Protein AF-A0A534A639-F1 (afdb_monomer_lite)

Foldseek 3Di:
DPDPLQQDEDEEEAEDDPPCLVVLVVVVVVQVPDPSYHYPYYHYDDSVD

Sequence (49 aa):
MPNSRNGSTISLALQGGGAHGAFTWGVLDRLLEEPSIGFDGISATSSGA

Radius of gyration: 13.2 Å; chains: 1; bounding box: 32×17×35 Å

Secondary structure (DSSP, 8-state):
-----PPEEEEEEE---GGGHHHHHHHHHHHHT-TTEEEEEEEE-GGG-

pLDDT: mean 77.42, std 12.9, range [45.44, 90.69]

Structure (mmCIF, N/CA/C/O backbone):
data_AF-A0A534A639-F1
#
_entry.id   AF-A0A534A639-F1
#
loop_
_atom_site.group_PDB
_atom_site.id
_atom_site.type_symbol
_atom_site.label_atom_id
_atom_site.label_alt_id
_atom_site.label_comp_id
_atom_site.label_asym_id
_atom_site.label_entity_id
_atom_site.label_seq_id
_atom_site.pdbx_PDB_ins_code
_atom_site.Cartn_x
_atom_site.Cartn_y
_atom_site.Cartn_z
_atom_site.occupancy
_atom_site.B_iso_or_equiv
_atom_site.auth_seq_id
_atom_site.auth_comp_id
_atom_site.auth_asym_id
_atom_site.auth_atom_id
_atom_site.pdbx_PDB_model_num
ATOM 1 N N . MET A 1 1 ? -23.533 3.264 22.567 1.00 46.25 1 MET A N 1
ATOM 2 C CA . MET A 1 1 ? -22.213 2.636 22.778 1.00 46.25 1 MET A CA 1
ATOM 3 C C . MET A 1 1 ? -21.297 3.146 21.680 1.00 46.25 1 MET A C 1
ATOM 5 O O . MET A 1 1 ? -21.694 3.022 20.527 1.00 46.25 1 MET A O 1
ATOM 9 N N . PRO A 1 2 ? -20.172 3.815 21.982 1.00 45.44 2 PRO A N 1
ATOM 10 C CA . PRO A 1 2 ? -19.243 4.228 20.937 1.00 45.44 2 PRO A CA 1
ATOM 11 C C . PRO A 1 2 ? -18.713 2.970 20.244 1.00 45.44 2 PRO A C 1
ATOM 13 O O . PRO A 1 2 ? -18.321 2.013 20.909 1.00 45.44 2 PRO A O 1
ATOM 16 N N . ASN A 1 3 ? -18.804 2.957 18.915 1.00 51.25 3 ASN A N 1
ATOM 17 C CA . ASN A 1 3 ? -18.410 1.846 18.058 1.00 51.25 3 ASN A CA 1
ATO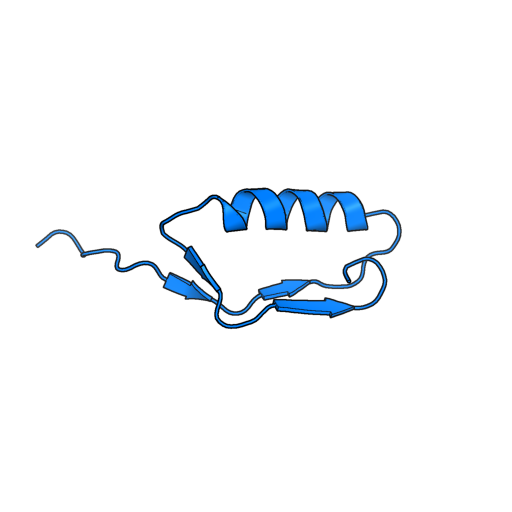M 18 C C . ASN A 1 3 ? -16.976 1.429 18.415 1.00 51.25 3 ASN A C 1
ATOM 20 O O . ASN A 1 3 ? -16.046 2.213 18.221 1.00 51.25 3 ASN A O 1
ATOM 24 N N . SER A 1 4 ? -16.808 0.222 18.960 1.00 51.53 4 SER A N 1
ATOM 25 C CA . SER A 1 4 ? -15.493 -0.389 19.119 1.00 51.53 4 SER A CA 1
ATOM 26 C C . SER A 1 4 ? -14.936 -0.561 17.712 1.00 51.53 4 SER A C 1
ATOM 28 O O . SER A 1 4 ? -15.380 -1.429 16.961 1.00 51.53 4 SER A O 1
ATOM 30 N N . ARG A 1 5 ? -14.041 0.338 17.299 1.00 59.88 5 ARG A N 1
ATOM 31 C CA . ARG A 1 5 ? -13.269 0.166 16.072 1.00 59.88 5 ARG A CA 1
ATOM 32 C C . ARG A 1 5 ? -12.252 -0.934 16.360 1.00 59.88 5 ARG A C 1
ATOM 34 O O . ARG A 1 5 ? -11.095 -0.649 16.641 1.00 59.88 5 ARG A O 1
ATOM 41 N N . ASN A 1 6 ? -12.719 -2.183 16.367 1.00 60.12 6 ASN A N 1
ATOM 42 C CA . ASN A 1 6 ? -11.850 -3.331 16.156 1.00 60.12 6 ASN A CA 1
ATOM 43 C C . ASN A 1 6 ? -11.062 -3.030 14.882 1.00 60.12 6 ASN A C 1
ATOM 45 O O . ASN A 1 6 ? -11.663 -2.607 13.888 1.00 60.12 6 ASN A O 1
ATOM 49 N N . GLY A 1 7 ? -9.737 -3.146 14.952 1.00 64.94 7 GLY A N 1
ATOM 50 C CA . GLY A 1 7 ? -8.870 -2.817 13.830 1.00 64.94 7 GLY A CA 1
ATOM 51 C C . GLY A 1 7 ? -9.374 -3.479 12.550 1.00 64.94 7 GLY A C 1
ATOM 52 O O . GLY A 1 7 ? -9.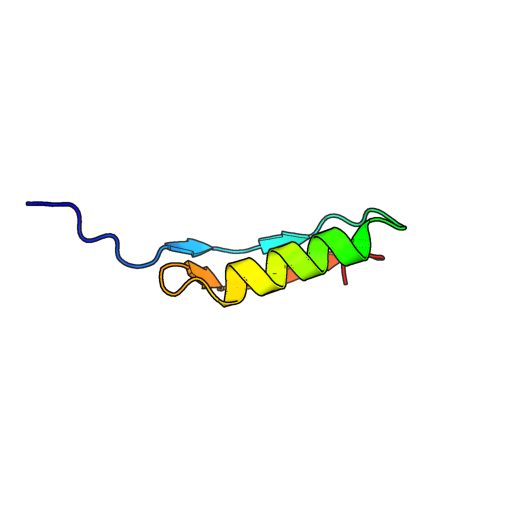808 -4.632 12.567 1.00 64.94 7 GLY A O 1
ATOM 53 N N . SER A 1 8 ? -9.419 -2.718 11.460 1.00 80.31 8 SER A N 1
ATOM 54 C CA . SER A 1 8 ? -9.913 -3.240 10.187 1.00 80.31 8 SER A CA 1
ATOM 55 C C . SER A 1 8 ? -8.788 -4.010 9.517 1.00 80.31 8 SER A C 1
ATOM 57 O O . SER A 1 8 ? -7.751 -3.434 9.189 1.00 80.31 8 SER A O 1
ATOM 59 N N . THR A 1 9 ? -8.984 -5.313 9.330 1.00 86.19 9 THR A N 1
ATOM 60 C CA . THR A 1 9 ? -8.067 -6.122 8.531 1.00 86.19 9 THR A CA 1
ATOM 61 C C . THR A 1 9 ? -8.331 -5.858 7.054 1.00 86.19 9 THR A C 1
ATOM 63 O O . THR A 1 9 ? -9.467 -5.984 6.595 1.00 86.19 9 THR A O 1
ATOM 66 N N . ILE A 1 10 ? -7.292 -5.479 6.317 1.00 89.12 10 ILE A N 1
ATOM 67 C CA . ILE A 1 10 ? -7.363 -5.140 4.898 1.00 89.12 10 ILE A CA 1
ATOM 68 C C . ILE A 1 10 ? 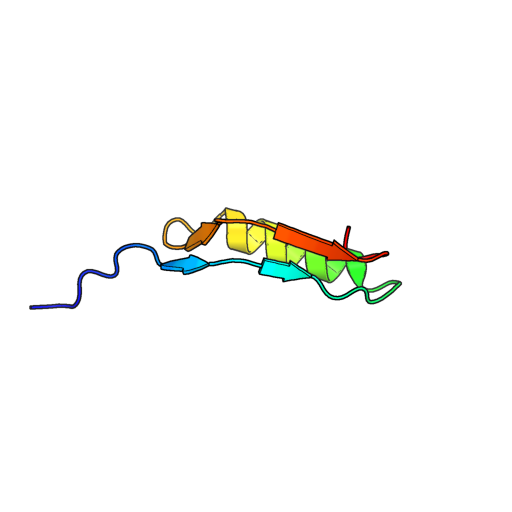-6.375 -5.977 4.083 1.00 89.12 10 ILE A C 1
ATOM 70 O O . ILE A 1 10 ? -5.324 -6.398 4.570 1.00 89.12 10 ILE A O 1
ATOM 74 N N . SER A 1 11 ? -6.703 -6.181 2.811 1.00 87.94 11 SER A N 1
ATOM 75 C CA . SER A 1 11 ? -5.772 -6.692 1.804 1.00 87.94 11 SER A CA 1
ATOM 76 C C . SER A 1 11 ? -5.311 -5.524 0.938 1.00 87.94 11 SER A C 1
ATOM 78 O O . SER A 1 11 ? -6.131 -4.720 0.490 1.00 87.94 11 SER A O 1
ATOM 80 N N . LEU A 1 12 ? -4.005 -5.417 0.704 1.00 87.62 12 LEU A N 1
ATOM 81 C CA . LEU A 1 12 ? -3.408 -4.287 -0.004 1.00 87.62 12 LEU A CA 1
ATOM 82 C C . LEU A 1 12 ? -2.863 -4.727 -1.367 1.00 87.62 12 LEU A C 1
ATOM 84 O O . LEU A 1 12 ? -2.069 -5.661 -1.452 1.00 87.62 12 LEU A O 1
ATOM 88 N N . ALA A 1 13 ? -3.262 -4.029 -2.431 1.00 86.38 13 ALA A N 1
ATOM 89 C CA . ALA A 1 13 ? -2.731 -4.224 -3.777 1.00 86.38 13 ALA A CA 1
ATOM 90 C C . ALA A 1 13 ? -1.970 -2.969 -4.227 1.00 86.38 13 ALA A C 1
ATOM 92 O O . ALA A 1 13 ? -2.561 -1.905 -4.416 1.00 86.38 13 ALA A O 1
ATOM 93 N N . LEU A 1 14 ? -0.655 -3.090 -4.395 1.00 81.50 14 LEU A N 1
ATOM 94 C CA . LEU A 1 14 ? 0.231 -2.026 -4.847 1.00 81.50 14 LEU A CA 1
ATOM 95 C C . LEU A 1 14 ? 0.331 -2.056 -6.376 1.00 81.50 14 LEU A C 1
ATOM 97 O O . LEU A 1 14 ? 0.919 -2.965 -6.968 1.00 81.50 14 LEU A O 1
ATOM 101 N N . GLN A 1 15 ? -0.253 -1.050 -7.027 1.00 80.69 15 GLN A N 1
ATOM 102 C CA . GLN A 1 15 ? -0.161 -0.902 -8.477 1.00 80.69 15 GLN A CA 1
ATOM 103 C C . GLN A 1 15 ? 1.270 -0.525 -8.895 1.00 80.69 15 GLN A C 1
ATOM 105 O O . GLN A 1 15 ? 1.875 0.388 -8.334 1.00 80.69 15 GLN A O 1
ATOM 110 N N . GLY A 1 16 ? 1.797 -1.194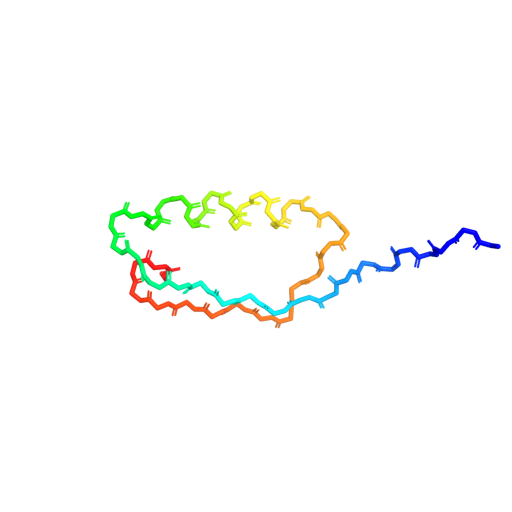 -9.923 1.00 67.12 16 GLY A N 1
ATOM 111 C CA . GLY A 1 16 ? 3.095 -0.855 -10.509 1.00 67.12 16 GLY A CA 1
ATOM 112 C C . GLY A 1 16 ? 3.077 0.505 -11.213 1.00 67.12 16 GLY A C 1
ATOM 113 O O . GLY A 1 16 ? 2.224 0.748 -12.065 1.00 67.12 16 GLY A O 1
ATOM 114 N N . GLY A 1 17 ? 4.026 1.382 -10.864 1.00 65.06 17 GLY A N 1
ATOM 115 C CA . GLY A 1 17 ? 4.050 2.786 -11.310 1.00 65.06 17 GLY A CA 1
ATOM 116 C C . GLY A 1 17 ? 5.430 3.358 -11.671 1.00 65.06 17 GLY A C 1
ATOM 117 O O . GLY A 1 17 ? 5.615 4.576 -11.627 1.00 65.06 17 GLY A O 1
ATOM 118 N N . GLY A 1 18 ? 6.420 2.521 -12.007 1.00 69.81 18 GLY A N 1
ATOM 119 C CA . GLY A 1 18 ? 7.752 2.986 -12.421 1.00 69.81 18 GLY A CA 1
ATOM 120 C C . GLY A 1 18 ? 8.500 3.750 -11.316 1.00 69.81 18 GLY A C 1
ATOM 121 O O . GLY A 1 18 ? 8.553 3.313 -10.169 1.00 69.81 18 GLY A O 1
ATOM 122 N N . ALA A 1 19 ? 9.050 4.926 -11.640 1.00 64.25 19 ALA A N 1
ATOM 123 C CA . ALA A 1 19 ? 9.841 5.764 -10.724 1.00 64.25 19 ALA A CA 1
ATOM 124 C C . ALA A 1 19 ? 9.104 6.228 -9.441 1.00 64.25 19 ALA A C 1
ATOM 126 O O . ALA A 1 19 ? 9.744 6.742 -8.528 1.00 64.25 19 ALA A O 1
ATOM 127 N N . HIS A 1 20 ? 7.786 6.021 -9.339 1.00 67.00 20 HIS A N 1
ATOM 128 C CA . HIS A 1 20 ? 6.990 6.328 -8.144 1.00 67.00 20 HIS A CA 1
ATOM 129 C C . HIS A 1 20 ? 6.994 5.211 -7.081 1.00 67.00 20 HIS A C 1
ATOM 131 O O . HIS A 1 20 ? 6.338 5.360 -6.054 1.00 67.00 20 HIS A O 1
ATOM 137 N N . GLY A 1 21 ? 7.745 4.118 -7.270 1.00 68.94 21 GLY A N 1
ATOM 138 C CA . GLY A 1 21 ? 7.800 3.004 -6.309 1.00 68.94 21 GLY A CA 1
ATOM 139 C C . GLY A 1 21 ? 8.204 3.415 -4.886 1.00 68.94 21 GLY A C 1
ATOM 140 O O . GLY A 1 21 ? 7.624 2.936 -3.916 1.00 68.94 21 GLY A O 1
ATOM 141 N N . ALA A 1 22 ? 9.123 4.376 -4.738 1.00 76.50 22 ALA A N 1
ATOM 142 C CA . ALA A 1 22 ? 9.531 4.888 -3.425 1.00 76.50 22 ALA A CA 1
ATOM 143 C C . ALA A 1 22 ? 8.376 5.558 -2.654 1.00 76.50 22 ALA A C 1
ATOM 145 O O . ALA A 1 22 ? 8.309 5.456 -1.431 1.00 76.50 22 ALA A O 1
ATOM 146 N N . PHE A 1 23 ? 7.439 6.200 -3.363 1.00 76.69 23 PHE A N 1
ATOM 147 C CA . PHE A 1 23 ? 6.235 6.763 -2.750 1.00 76.69 23 PHE A CA 1
ATOM 148 C C . PHE A 1 23 ? 5.323 5.651 -2.223 1.00 76.69 23 PHE A C 1
ATOM 150 O O . PHE A 1 23 ? 4.828 5.731 -1.103 1.00 76.69 23 PHE A O 1
ATOM 157 N N . THR A 1 24 ? 5.158 4.577 -2.997 1.00 82.69 24 THR A N 1
ATOM 158 C CA . THR A 1 24 ? 4.377 3.402 -2.600 1.00 82.69 24 THR A CA 1
ATOM 159 C C . THR A 1 24 ? 4.943 2.731 -1.344 1.00 82.69 24 THR A C 1
ATOM 161 O O . THR A 1 24 ? 4.180 2.425 -0.429 1.00 82.69 24 THR A O 1
ATOM 164 N N . TRP A 1 25 ? 6.267 2.570 -1.252 1.00 82.06 25 TRP A N 1
ATOM 165 C CA . TRP A 1 25 ? 6.925 2.002 -0.070 1.00 82.06 25 TRP A CA 1
ATOM 166 C C . TRP A 1 25 ? 6.825 2.898 1.164 1.00 82.06 25 TRP A C 1
ATOM 168 O O . TRP A 1 25 ? 6.549 2.394 2.246 1.00 82.06 25 TRP A O 1
ATOM 178 N N . GLY A 1 26 ? 6.965 4.219 1.011 1.00 87.12 26 GLY A N 1
ATOM 179 C CA . GLY A 1 26 ? 6.770 5.155 2.123 1.00 87.12 26 GLY A CA 1
ATOM 180 C C . GLY A 1 26 ? 5.331 5.164 2.657 1.00 87.12 26 GLY A 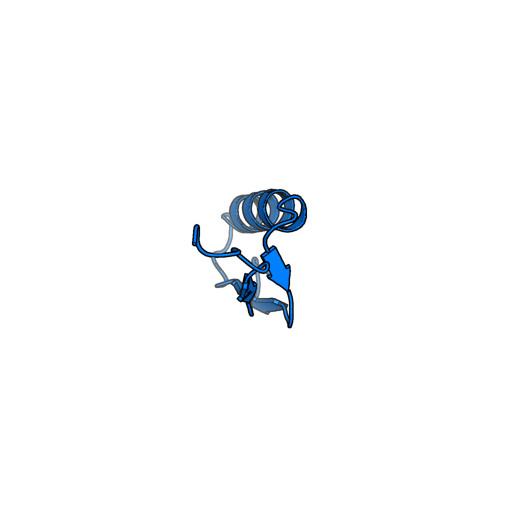C 1
ATOM 181 O O . GLY A 1 26 ? 5.112 5.284 3.859 1.00 87.12 26 GLY A O 1
ATOM 182 N N . VAL A 1 27 ? 4.336 4.986 1.780 1.00 88.62 27 VAL A N 1
ATOM 183 C CA . VAL A 1 27 ? 2.935 4.821 2.200 1.00 88.62 27 VAL A CA 1
ATOM 184 C C . VAL A 1 27 ? 2.735 3.492 2.925 1.00 88.62 27 VAL A C 1
ATOM 186 O O . VAL A 1 27 ? 2.062 3.469 3.953 1.00 88.62 27 VAL A O 1
ATOM 189 N N . LEU A 1 28 ? 3.321 2.400 2.425 1.00 87.88 28 LEU A N 1
ATOM 190 C CA . LEU A 1 28 ? 3.247 1.104 3.098 1.00 87.88 28 LEU A CA 1
ATOM 191 C C . LEU A 1 28 ? 3.870 1.162 4.498 1.00 87.88 28 LEU A C 1
ATOM 193 O O . LEU A 1 28 ? 3.243 0.698 5.443 1.00 87.88 28 LEU A O 1
ATOM 197 N N . ASP A 1 29 ? 5.046 1.770 4.636 1.00 89.38 29 ASP A N 1
ATOM 198 C CA . ASP A 1 29 ? 5.741 1.943 5.915 1.00 89.38 29 ASP A CA 1
ATOM 199 C C . ASP A 1 29 ? 4.845 2.655 6.941 1.00 89.38 29 ASP A C 1
ATOM 201 O O . ASP A 1 29 ? 4.555 2.117 8.009 1.00 89.38 29 ASP A O 1
ATOM 205 N N . ARG A 1 30 ? 4.240 3.788 6.555 1.00 90.62 30 ARG A N 1
ATOM 206 C CA . ARG A 1 30 ? 3.306 4.511 7.430 1.00 90.62 30 ARG A CA 1
ATOM 207 C C . ARG A 1 30 ? 2.058 3.699 7.790 1.00 90.62 30 ARG A C 1
ATOM 209 O O . ARG A 1 30 ? 1.513 3.878 8.881 1.00 90.62 30 ARG A O 1
ATOM 216 N N . LEU A 1 31 ? 1.564 2.868 6.875 1.00 88.62 31 LEU A N 1
ATOM 217 C CA . LEU A 1 31 ? 0.394 2.026 7.117 1.00 88.62 31 LEU A CA 1
ATOM 218 C C . LEU A 1 31 ? 0.712 0.832 8.031 1.00 88.62 31 LEU A C 1
ATOM 220 O O . LEU A 1 31 ? -0.150 0.442 8.812 1.00 88.62 31 LEU A O 1
ATOM 224 N N . LEU A 1 32 ? 1.928 0.281 7.972 1.00 87.06 32 LEU A N 1
ATOM 225 C CA . LEU A 1 32 ? 2.395 -0.779 8.876 1.00 87.06 32 LEU A CA 1
ATOM 226 C C . LEU A 1 32 ? 2.546 -0.287 10.323 1.00 87.06 32 LEU A C 1
ATOM 228 O O . LEU A 1 32 ? 2.388 -1.068 11.257 1.00 87.06 32 LEU A O 1
ATOM 232 N N . GLU A 1 33 ? 2.810 1.004 10.514 1.00 90.69 33 GLU A N 1
ATOM 233 C CA . GLU A 1 33 ? 2.866 1.635 11.836 1.00 90.69 33 GLU A CA 1
ATOM 234 C C . GLU A 1 33 ? 1.484 1.898 12.460 1.00 90.69 33 GLU A C 1
ATOM 236 O O . GLU A 1 33 ? 1.404 2.282 13.626 1.00 90.69 33 GLU A O 1
ATOM 241 N N . GLU A 1 34 ? 0.386 1.737 11.714 1.00 90.31 34 GLU A N 1
ATOM 242 C CA . GLU A 1 34 ? -0.957 2.051 12.200 1.00 90.31 34 GLU A CA 1
ATOM 243 C C . GLU A 1 34 ? -1.561 0.868 12.986 1.00 90.31 34 GLU A C 1
ATOM 245 O O . GLU A 1 34 ? -2.007 -0.110 12.385 1.00 90.31 34 GLU A O 1
ATOM 250 N N . PRO A 1 35 ? -1.673 0.943 14.329 1.00 85.94 35 PRO A N 1
ATOM 251 C CA . PRO A 1 35 ? -2.096 -0.192 15.160 1.00 85.94 35 PRO A CA 1
ATOM 252 C C . PRO A 1 35 ? -3.567 -0.583 14.965 1.00 85.94 35 PRO A C 1
ATOM 254 O O . PRO A 1 35 ? -4.006 -1.630 15.439 1.00 85.94 35 PRO A O 1
ATOM 257 N N . SER A 1 36 ? -4.350 0.270 14.301 1.00 87.56 36 SER A N 1
ATOM 258 C CA . SER A 1 36 ? -5.753 0.018 13.974 1.00 87.56 36 SER A CA 1
ATOM 259 C C . SER A 1 36 ? -5.955 -0.707 12.635 1.00 87.56 36 SER A C 1
ATOM 261 O O . SER A 1 36 ? -7.098 -1.007 12.278 1.00 87.56 36 SER A O 1
ATOM 263 N N . ILE A 1 37 ? -4.877 -1.018 11.907 1.00 88.06 37 ILE A N 1
ATOM 264 C CA . ILE A 1 37 ? -4.920 -1.696 10.609 1.00 88.06 37 ILE A CA 1
ATOM 265 C C . ILE A 1 37 ? -4.213 -3.050 10.715 1.00 88.06 37 ILE A C 1
ATOM 267 O O . ILE A 1 37 ? -3.043 -3.137 11.074 1.00 88.06 37 ILE A O 1
ATOM 271 N N . GLY A 1 38 ? -4.932 -4.122 10.382 1.00 86.94 38 GLY A N 1
ATOM 272 C CA . GLY A 1 38 ? -4.345 -5.449 10.185 1.00 86.94 38 GLY A CA 1
ATOM 273 C C . GLY A 1 38 ? -4.142 -5.729 8.697 1.00 86.94 38 GLY A C 1
ATOM 274 O O . GLY A 1 38 ? -4.970 -5.321 7.887 1.00 86.94 38 GLY A O 1
ATOM 275 N N . PHE A 1 39 ? -3.090 -6.457 8.322 1.00 87.94 39 PHE A N 1
ATOM 276 C CA . PHE A 1 39 ? -2.875 -6.891 6.936 1.00 87.94 39 PHE A CA 1
ATOM 277 C C . PHE A 1 39 ? -3.086 -8.395 6.800 1.00 87.94 39 PHE A C 1
ATOM 279 O O . PHE A 1 39 ? -2.397 -9.174 7.451 1.00 87.94 39 PHE A O 1
ATOM 286 N N . ASP A 1 40 ? -4.024 -8.793 5.939 1.00 89.50 40 ASP A N 1
ATOM 287 C CA . ASP A 1 40 ? -4.251 -10.205 5.586 1.00 89.50 40 ASP A CA 1
ATOM 288 C C . ASP A 1 40 ? -3.319 -10.661 4.450 1.00 89.50 40 ASP A C 1
ATOM 290 O O . ASP A 1 40 ? -2.862 -11.800 4.404 1.00 89.50 40 ASP A O 1
ATOM 294 N N . GLY A 1 41 ? -2.969 -9.736 3.553 1.00 85.44 41 GLY A N 1
ATOM 295 C CA . GLY A 1 41 ? -2.052 -9.989 2.450 1.00 85.44 41 GLY A CA 1
ATOM 296 C C . GLY A 1 41 ? -1.697 -8.718 1.689 1.00 85.44 41 GLY A C 1
ATOM 297 O O . GLY A 1 41 ? -2.487 -7.772 1.619 1.00 85.44 41 GLY A O 1
ATOM 298 N N . ILE A 1 42 ? -0.495 -8.705 1.113 1.00 86.62 42 ILE A N 1
ATOM 299 C CA . ILE A 1 42 ? 0.022 -7.610 0.291 1.00 86.62 42 ILE A CA 1
ATOM 300 C C . ILE A 1 42 ? 0.433 -8.201 -1.056 1.00 86.62 42 ILE A C 1
ATOM 302 O O . ILE A 1 42 ? 1.184 -9.171 -1.115 1.00 86.62 42 ILE A O 1
ATOM 306 N N . SER A 1 43 ? -0.085 -7.640 -2.143 1.00 85.56 43 SER A N 1
ATOM 307 C CA . SER A 1 43 ? 0.294 -7.993 -3.512 1.00 85.56 43 SER A CA 1
ATOM 308 C C . SER A 1 43 ? 0.811 -6.761 -4.226 1.00 85.56 43 SER A C 1
ATOM 310 O O . SER A 1 43 ? 0.265 -5.676 -4.060 1.00 85.56 43 SER A O 1
ATOM 312 N N . ALA A 1 44 ? 1.843 -6.920 -5.042 1.00 82.06 44 ALA A N 1
ATOM 313 C CA . ALA A 1 44 ? 2.454 -5.816 -5.758 1.00 82.06 44 ALA A CA 1
ATOM 314 C C . ALA A 1 44 ? 2.943 -6.247 -7.142 1.00 82.06 44 ALA A C 1
ATOM 316 O O . ALA A 1 44 ? 3.130 -7.435 -7.402 1.00 82.06 44 ALA A O 1
ATOM 317 N N . THR A 1 45 ? 3.128 -5.302 -8.064 1.00 80.50 45 THR A N 1
ATOM 318 C CA . THR A 1 45 ? 3.613 -5.603 -9.422 1.00 80.50 45 THR A CA 1
ATOM 319 C C . THR A 1 45 ? 4.692 -4.619 -9.864 1.00 80.50 45 THR A C 1
ATOM 321 O O . THR A 1 45 ? 4.519 -3.406 -9.751 1.00 80.50 45 THR A O 1
ATOM 324 N N . SER A 1 46 ? 5.783 -5.139 -10.442 1.00 78.31 46 SER A N 1
ATOM 325 C CA . SER A 1 46 ? 6.911 -4.361 -10.980 1.00 78.31 46 SER A CA 1
ATOM 326 C C . SER A 1 46 ? 7.481 -3.390 -9.937 1.00 78.31 46 SER A C 1
ATOM 328 O O . SER A 1 46 ? 7.840 -3.836 -8.863 1.00 78.31 46 SER A O 1
ATOM 330 N N . SER A 1 47 ? 7.544 -2.083 -10.197 1.00 70.06 47 SER A N 1
ATOM 331 C CA . SER A 1 47 ? 8.130 -1.100 -9.269 1.00 70.06 47 SER A CA 1
ATOM 332 C C . SER A 1 47 ? 7.396 -0.922 -7.930 1.00 70.06 47 SER A C 1
ATOM 334 O O . SER A 1 47 ? 7.846 -0.128 -7.110 1.00 70.06 47 SER A O 1
ATOM 336 N N . GLY A 1 48 ? 6.257 -1.592 -7.724 1.00 58.69 48 GLY A N 1
ATOM 337 C CA . GLY A 1 48 ? 5.587 -1.668 -6.423 1.00 58.69 48 GLY A CA 1
ATOM 338 C C . GLY A 1 48 ? 5.980 -2.887 -5.577 1.00 58.69 48 GLY A C 1
ATOM 339 O O . GLY A 1 48 ? 5.584 -2.921 -4.416 1.00 58.69 48 GLY A O 1
ATOM 340 N N . ALA A 1 49 ? 6.679 -3.878 -6.153 1.00 60.69 49 ALA A N 1
ATOM 341 C CA . ALA A 1 49 ? 7.181 -5.0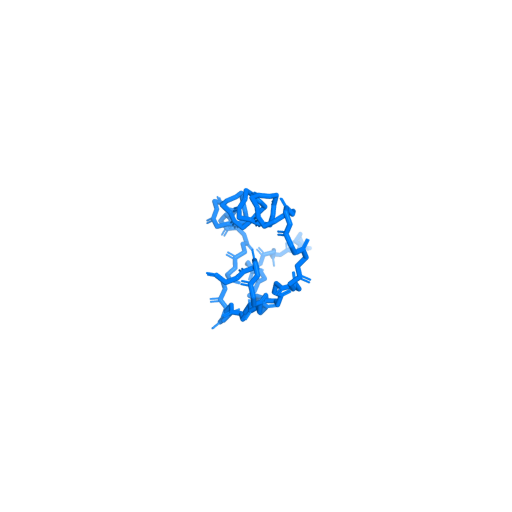91 -5.493 1.00 60.69 49 ALA A CA 1
ATOM 342 C C . ALA A 1 49 ? 8.674 -4.961 -5.178 1.00 60.69 49 ALA A C 1
ATOM 344 O O . ALA A 1 49 ? 9.077 -5.464 -4.111 1.00 60.69 49 ALA A O 1
#